Protein AF-A0A522SKH6-F1 (afdb_monomer_lite)

pLDDT: mean 81.14, std 11.57, range [47.91, 94.94]

Structure (mmCIF, N/CA/C/O backbone):
data_AF-A0A522SKH6-F1
#
_entry.id   AF-A0A522SKH6-F1
#
loop_
_atom_site.group_PDB
_atom_site.id
_atom_site.type_symbol
_atom_site.label_atom_id
_atom_site.label_alt_id
_atom_site.label_comp_id
_atom_site.label_asym_id
_atom_site.label_entity_id
_atom_site.label_seq_id
_atom_site.pdbx_PDB_ins_code
_atom_site.Cartn_x
_atom_site.Cartn_y
_atom_site.Cartn_z
_atom_site.occupancy
_atom_site.B_iso_or_equiv
_atom_site.auth_seq_id
_atom_site.auth_comp_id
_atom_site.auth_asym_id
_atom_site.auth_atom_id
_atom_site.pdbx_PDB_model_num
ATOM 1 N N . TYR A 1 1 ? 4.696 3.207 -16.192 1.00 81.56 1 TYR A N 1
ATOM 2 C CA . TYR A 1 1 ? 3.522 3.969 -16.670 1.00 81.56 1 TYR A CA 1
ATOM 3 C C . TYR A 1 1 ? 3.770 4.630 -18.027 1.00 81.56 1 TYR A C 1
ATOM 5 O O . TYR A 1 1 ? 3.273 4.109 -19.017 1.00 81.56 1 TYR A O 1
ATOM 13 N N . GLU A 1 2 ? 4.589 5.684 -18.129 1.00 83.12 2 GLU A N 1
ATOM 14 C CA . GLU A 1 2 ? 4.765 6.448 -19.387 1.00 83.12 2 GLU A CA 1
ATOM 15 C C . GLU A 1 2 ? 5.319 5.632 -20.565 1.00 83.12 2 GLU A C 1
ATOM 17 O O . GLU A 1 2 ? 4.875 5.806 -21.699 1.00 83.12 2 GLU A O 1
ATOM 22 N N . SER A 1 3 ? 6.239 4.697 -20.299 1.00 84.12 3 SER A N 1
ATOM 23 C CA . SER A 1 3 ? 6.796 3.788 -21.314 1.00 84.12 3 SER A CA 1
ATOM 24 C C . SER A 1 3 ? 5.744 2.902 -21.987 1.00 84.12 3 SER A C 1
ATOM 26 O O . SER A 1 3 ? 5.954 2.451 -23.107 1.00 84.12 3 SER A O 1
ATOM 28 N N . HIS A 1 4 ? 4.607 2.693 -21.322 1.00 81.00 4 HIS A N 1
ATOM 29 C CA . HIS A 1 4 ? 3.467 1.926 -21.820 1.00 81.00 4 HIS A CA 1
ATOM 30 C C . HIS A 1 4 ? 2.323 2.837 -22.298 1.00 81.00 4 HIS A C 1
ATOM 32 O O . HIS A 1 4 ? 1.199 2.385 -22.483 1.00 81.00 4 HIS A O 1
ATOM 38 N N . GLY A 1 5 ? 2.589 4.135 -22.486 1.00 81.94 5 GLY A N 1
ATOM 39 C CA . GLY A 1 5 ? 1.613 5.107 -22.981 1.00 81.94 5 GLY A CA 1
ATOM 40 C C . GLY A 1 5 ? 0.610 5.611 -21.939 1.00 81.94 5 GLY A C 1
ATOM 41 O O . GLY A 1 5 ? -0.249 6.423 -22.282 1.00 81.94 5 GLY A O 1
ATOM 42 N N . LEU A 1 6 ? 0.727 5.188 -20.676 1.00 84.00 6 LEU A N 1
ATOM 43 C CA . LEU A 1 6 ? -0.143 5.638 -19.591 1.00 84.00 6 LEU A CA 1
ATOM 44 C C . LEU A 1 6 ? 0.376 6.961 -19.013 1.00 84.00 6 LEU A C 1
ATOM 46 O O . LEU A 1 6 ? 1.516 7.031 -18.547 1.00 84.00 6 LEU A O 1
ATOM 50 N N . LYS A 1 7 ? -0.460 8.004 -19.045 1.00 84.31 7 LYS A N 1
ATOM 51 C CA . LYS A 1 7 ? -0.154 9.335 -18.502 1.00 84.31 7 LYS A CA 1
ATOM 52 C C . LYS A 1 7 ? -0.961 9.562 -17.221 1.00 84.31 7 LYS A C 1
ATOM 54 O O . LYS A 1 7 ? -2.157 9.830 -17.337 1.00 84.31 7 LYS A O 1
ATOM 59 N N . PRO A 1 8 ? -0.335 9.477 -16.034 1.00 81.44 8 PRO A N 1
ATOM 60 C CA . PRO A 1 8 ? -1.004 9.789 -14.776 1.00 81.44 8 PRO A CA 1
ATOM 61 C C . PRO A 1 8 ? -1.516 11.228 -14.785 1.00 81.44 8 PRO A C 1
ATOM 63 O O . PRO A 1 8 ? -0.890 12.117 -15.376 1.00 81.44 8 PRO A O 1
ATOM 66 N N . ARG A 1 9 ? -2.631 11.491 -14.103 1.00 80.88 9 ARG A N 1
ATOM 67 C CA . ARG A 1 9 ? -3.024 12.880 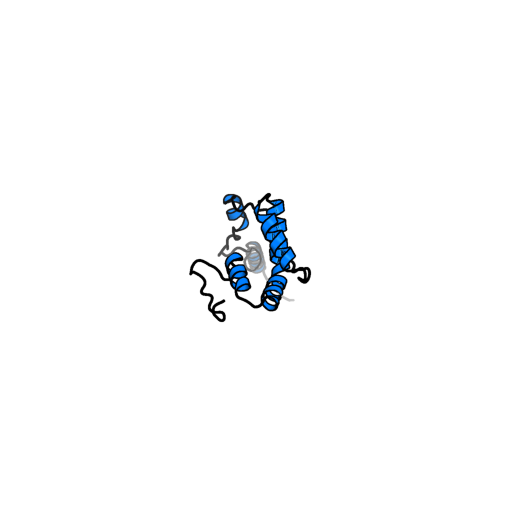-13.828 1.00 80.88 9 ARG A CA 1
ATOM 68 C C . ARG A 1 9 ? -2.069 13.482 -12.800 1.00 80.88 9 ARG A C 1
ATOM 70 O O . ARG A 1 9 ? -1.511 12.775 -11.973 1.00 80.88 9 ARG A O 1
ATOM 77 N N . SER A 1 10 ? -1.922 14.807 -12.790 1.00 70.81 10 SER A N 1
ATOM 78 C CA . SER A 1 10 ? -1.013 15.499 -11.857 1.00 70.81 10 SER A CA 1
ATOM 79 C C . SER A 1 10 ? -1.346 15.293 -10.371 1.00 70.81 10 SER A C 1
ATOM 81 O O . SER A 1 10 ? -0.536 15.633 -9.518 1.00 70.81 10 SER A O 1
ATOM 83 N N . SER A 1 11 ? -2.541 14.786 -10.057 1.00 78.75 11 SER A N 1
ATOM 84 C CA . SER A 1 11 ? -2.998 14.456 -8.703 1.00 78.75 11 SER A CA 1
ATOM 85 C C . SER A 1 11 ? -2.765 12.996 -8.305 1.00 78.75 11 SER A C 1
ATOM 87 O O . SER A 1 11 ? -3.057 12.633 -7.171 1.00 78.75 11 SER A O 1
ATOM 89 N N . GLU A 1 12 ? -2.325 12.144 -9.228 1.00 80.38 12 GLU A N 1
ATOM 90 C CA . GLU A 1 12 ? -2.136 10.716 -8.986 1.00 80.38 12 GLU A CA 1
ATOM 91 C C . GLU A 1 12 ? -0.653 10.451 -8.766 1.00 80.38 12 GLU A C 1
ATOM 93 O O . GLU A 1 12 ? 0.173 10.591 -9.669 1.00 80.38 12 GLU A O 1
ATOM 98 N N . LEU A 1 13 ? -0.317 10.101 -7.529 1.00 82.00 13 LEU A N 1
ATOM 99 C CA . LEU A 1 13 ? 1.033 9.709 -7.166 1.00 82.00 13 LEU A CA 1
ATOM 100 C C . LEU A 1 13 ? 1.356 8.316 -7.741 1.00 82.00 13 LEU A C 1
ATOM 102 O O . LEU A 1 13 ? 0.450 7.513 -7.982 1.00 82.00 13 LEU A O 1
ATOM 106 N N . PRO A 1 14 ? 2.641 8.005 -7.985 1.00 72.81 14 PRO A N 1
ATOM 107 C CA . PRO A 1 14 ? 3.049 6.733 -8.585 1.00 72.81 14 PRO A CA 1
ATOM 108 C C . PRO A 1 14 ? 2.724 5.493 -7.729 1.00 72.81 14 PRO A C 1
ATOM 110 O O . PRO A 1 14 ? 2.707 4.385 -8.267 1.00 72.81 14 PRO A O 1
ATOM 113 N N . ASP A 1 15 ? 2.455 5.676 -6.435 1.00 81.38 15 ASP A N 1
ATOM 114 C CA . ASP A 1 15 ? 2.032 4.668 -5.453 1.00 81.38 15 ASP A CA 1
ATOM 115 C C . ASP A 1 15 ? 0.500 4.555 -5.306 1.00 81.38 15 ASP A C 1
ATOM 117 O O . ASP A 1 15 ? -0.002 3.778 -4.492 1.00 81.38 15 ASP A O 1
ATOM 121 N N . PHE A 1 16 ? -0.273 5.294 -6.106 1.00 89.00 16 PHE A N 1
ATOM 122 C CA . PHE A 1 16 ? -1.728 5.228 -6.073 1.00 89.00 16 PHE A CA 1
ATOM 123 C C . PHE A 1 16 ? -2.226 3.883 -6.626 1.00 89.00 16 PHE A C 1
ATOM 125 O O . PHE A 1 16 ? -2.205 3.639 -7.833 1.00 89.00 16 PHE A O 1
ATOM 132 N N . LEU A 1 17 ? -2.712 3.005 -5.741 1.00 90.56 17 LEU A N 1
ATOM 133 C CA . LEU A 1 17 ? -3.118 1.638 -6.094 1.00 90.56 17 LEU A CA 1
ATOM 134 C C . LEU A 1 17 ? -4.096 1.553 -7.290 1.00 90.56 17 LEU A C 1
ATOM 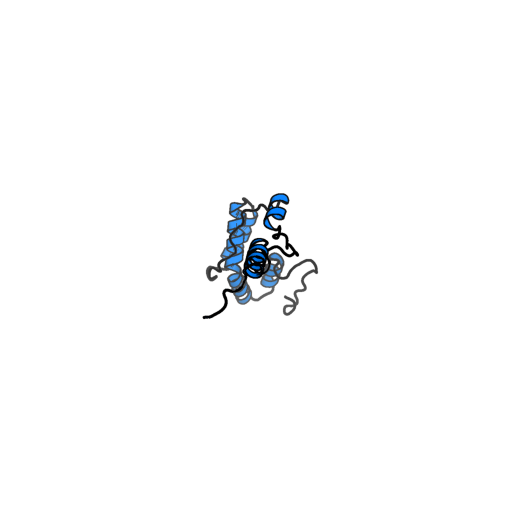136 O O . LEU A 1 17 ? -3.887 0.698 -8.147 1.00 90.56 17 LEU A O 1
ATOM 140 N N . PRO A 1 18 ? -5.120 2.418 -7.434 1.00 91.00 18 PRO A N 1
ATOM 141 C CA . PRO A 1 18 ? -5.979 2.399 -8.619 1.00 91.00 18 PRO A CA 1
ATOM 142 C C . PRO A 1 18 ? -5.234 2.671 -9.932 1.00 91.00 18 PRO A C 1
ATOM 144 O O . PRO A 1 18 ? -5.497 1.985 -10.915 1.00 91.00 18 PRO A O 1
ATOM 147 N N . LEU A 1 19 ? -4.274 3.605 -9.944 1.00 91.56 19 LEU A N 1
ATOM 148 C CA . LEU A 1 19 ? -3.427 3.875 -11.115 1.00 91.56 19 LEU A CA 1
ATOM 149 C C . LEU A 1 19 ? -2.556 2.658 -11.450 1.00 91.56 19 LEU A C 1
ATOM 151 O O . LEU A 1 19 ? -2.382 2.308 -12.617 1.00 91.56 19 LEU A O 1
ATOM 155 N N . PHE A 1 20 ? -2.035 1.986 -10.421 1.00 92.31 20 PHE A N 1
ATOM 156 C CA . PHE A 1 20 ? -1.295 0.742 -10.595 1.00 92.31 20 PHE A CA 1
ATOM 157 C C . PHE A 1 20 ? -2.169 -0.347 -11.232 1.00 92.31 20 PHE A C 1
ATOM 159 O O . PHE A 1 20 ? -1.762 -0.946 -12.223 1.00 92.31 20 PHE A O 1
ATOM 166 N N . LEU A 1 21 ? -3.393 -0.564 -10.741 1.00 92.81 21 LEU A N 1
ATOM 167 C CA . LEU A 1 21 ? -4.313 -1.554 -11.315 1.00 92.81 21 LEU A CA 1
ATOM 168 C C . LEU A 1 21 ? -4.755 -1.198 -12.745 1.00 92.81 21 LEU A C 1
ATOM 170 O O . LEU A 1 21 ? -4.887 -2.090 -13.582 1.00 92.81 21 LEU A O 1
ATOM 174 N N . GLU A 1 22 ? -4.937 0.088 -13.053 1.00 92.56 22 GLU A N 1
ATOM 175 C CA . GL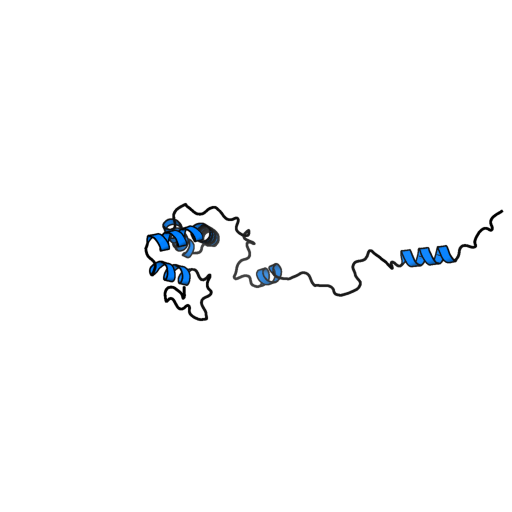U A 1 22 ? -5.196 0.557 -14.420 1.00 92.56 22 GLU A CA 1
ATOM 176 C C . GLU A 1 22 ? -4.026 0.218 -15.349 1.00 92.56 22 GLU A C 1
ATOM 178 O O . GLU A 1 22 ? -4.223 -0.322 -16.438 1.00 92.56 22 GLU A O 1
ATOM 183 N N . PHE A 1 23 ? -2.795 0.445 -14.895 1.00 92.44 23 PHE A N 1
ATOM 184 C CA . PHE A 1 23 ? -1.601 0.040 -15.625 1.00 92.44 23 PHE A CA 1
ATOM 185 C C . PHE A 1 23 ? -1.515 -1.475 -15.828 1.00 92.44 23 PHE A C 1
ATOM 187 O O . PHE A 1 23 ? -1.218 -1.916 -16.934 1.00 92.44 23 PHE A O 1
ATOM 194 N N . LEU A 1 24 ? -1.827 -2.285 -14.814 1.00 93.44 24 LEU A N 1
ATOM 195 C CA . LEU A 1 24 ? -1.849 -3.740 -14.979 1.00 93.44 24 LEU A CA 1
ATOM 196 C C . LEU A 1 24 ? -2.882 -4.194 -16.019 1.00 93.44 24 LEU A C 1
ATOM 198 O O . LEU A 1 24 ? -2.662 -5.191 -16.701 1.00 93.44 24 LEU A O 1
ATOM 202 N N . SER A 1 25 ? -3.985 -3.456 -16.182 1.00 92.94 25 SER A N 1
ATOM 203 C CA . SER A 1 25 ? -5.048 -3.802 -17.135 1.00 92.94 25 SER A CA 1
ATOM 204 C C . SER A 1 25 ? -4.640 -3.682 -18.611 1.00 92.94 25 SER A C 1
ATOM 206 O O . SER A 1 25 ? -5.28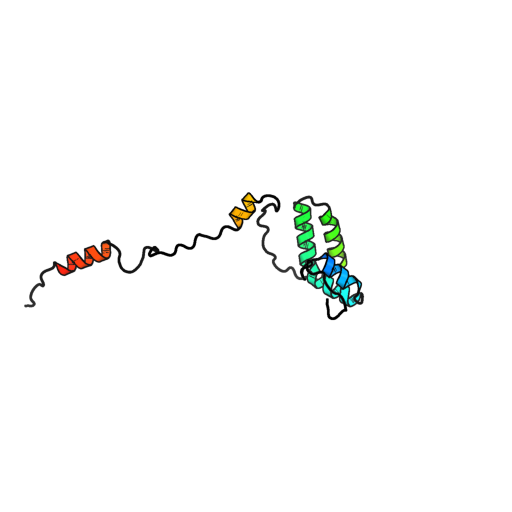2 -4.291 -19.466 1.00 92.94 25 SER A O 1
ATOM 208 N N . ILE A 1 26 ? -3.577 -2.925 -18.915 1.00 94.19 26 ILE A N 1
ATOM 209 C CA . ILE A 1 26 ? -3.070 -2.730 -20.284 1.00 94.19 26 ILE A CA 1
ATOM 210 C C . ILE A 1 26 ? -1.867 -3.625 -20.620 1.00 94.19 26 ILE A C 1
ATOM 212 O O . ILE A 1 26 ? -1.403 -3.617 -21.762 1.00 94.19 26 ILE A O 1
ATOM 216 N N . LEU A 1 27 ? -1.357 -4.385 -19.648 1.00 93.81 27 LEU A N 1
ATOM 217 C CA . LEU A 1 27 ? -0.237 -5.305 -19.834 1.00 93.81 27 LEU A CA 1
ATOM 218 C C . LEU A 1 27 ? -0.705 -6.701 -20.277 1.00 93.81 27 LEU A C 1
ATOM 220 O O . LEU A 1 27 ? -1.846 -7.097 -20.016 1.00 93.81 27 LEU A O 1
ATOM 224 N N . PRO A 1 28 ? 0.175 -7.501 -20.906 1.00 94.94 28 PRO A N 1
ATOM 225 C CA . PRO A 1 28 ? -0.042 -8.935 -21.048 1.00 94.94 28 PRO A CA 1
ATOM 226 C C . PRO A 1 28 ? -0.302 -9.591 -19.685 1.00 94.94 28 PRO A C 1
ATOM 228 O O . PRO A 1 28 ? 0.329 -9.245 -18.687 1.00 94.94 28 PRO A O 1
ATOM 231 N N . LEU A 1 29 ? -1.201 -10.578 -19.649 1.00 92.38 29 LEU A N 1
ATOM 232 C CA . LEU A 1 29 ? -1.680 -11.185 -18.400 1.00 92.38 29 LEU A CA 1
ATOM 233 C C . LEU A 1 29 ? -0.553 -11.717 -17.498 1.00 92.38 29 LEU A C 1
ATOM 235 O O . LEU A 1 29 ? -0.628 -11.572 -16.280 1.00 92.38 29 LEU A O 1
ATOM 239 N N . ASP A 1 30 ? 0.475 -12.330 -18.083 1.00 92.06 30 ASP A N 1
ATOM 240 C CA . ASP A 1 30 ? 1.585 -12.910 -17.321 1.00 92.06 30 ASP A CA 1
ATOM 241 C C . ASP A 1 30 ? 2.451 -11.828 -16.659 1.00 92.06 30 ASP A C 1
ATOM 243 O O . ASP A 1 30 ? 2.839 -11.963 -15.500 1.00 92.06 30 ASP A O 1
ATOM 247 N N . GLU A 1 31 ? 2.688 -10.718 -17.361 1.00 93.19 31 GLU A N 1
ATOM 248 C CA . GLU A 1 31 ? 3.421 -9.563 -16.835 1.00 93.19 31 GLU A CA 1
ATOM 249 C C . GLU A 1 31 ? 2.603 -8.846 -15.753 1.00 93.19 31 GLU A C 1
ATOM 251 O O . GLU A 1 31 ? 3.112 -8.561 -14.669 1.00 93.19 31 GLU A O 1
ATOM 256 N N . ALA A 1 32 ? 1.303 -8.650 -15.998 1.00 93.31 32 ALA A N 1
ATOM 257 C CA . ALA A 1 32 ? 0.380 -8.074 -15.026 1.00 93.31 32 ALA A CA 1
ATOM 258 C C . ALA A 1 32 ? 0.349 -8.879 -13.716 1.00 93.31 32 ALA A C 1
ATOM 260 O O . ALA A 1 32 ? 0.406 -8.304 -12.629 1.00 93.31 32 ALA A O 1
ATOM 261 N N . ARG A 1 33 ? 0.303 -10.215 -13.812 1.00 91.38 33 ARG A N 1
ATOM 262 C CA . ARG A 1 33 ? 0.350 -11.117 -12.651 1.00 91.38 33 ARG A CA 1
ATOM 263 C C . ARG A 1 33 ? 1.681 -11.052 -11.918 1.00 91.38 33 ARG A C 1
ATOM 265 O O . ARG A 1 33 ? 1.672 -11.035 -10.693 1.00 91.38 33 ARG A O 1
ATOM 272 N N . SER A 1 34 ? 2.800 -10.988 -12.640 1.00 91.44 34 SER A N 1
ATOM 273 C CA . SER A 1 34 ? 4.123 -10.841 -12.025 1.00 91.44 34 SER A CA 1
ATOM 274 C C . SER A 1 34 ? 4.205 -9.557 -11.200 1.00 91.44 34 SER A C 1
ATOM 276 O O . SER A 1 34 ? 4.559 -9.605 -10.027 1.00 91.44 34 SER A O 1
ATOM 278 N N . HIS A 1 35 ? 3.798 -8.423 -11.773 1.00 91.94 35 HIS A N 1
ATOM 279 C CA . HIS A 1 35 ? 3.789 -7.150 -11.054 1.00 91.94 35 HIS A CA 1
ATOM 280 C C . HIS A 1 35 ? 2.820 -7.143 -9.869 1.00 91.94 35 HIS A C 1
ATOM 282 O O . HIS A 1 35 ? 3.141 -6.602 -8.812 1.00 91.94 35 HIS A O 1
ATOM 288 N N . LEU A 1 36 ? 1.632 -7.735 -10.025 1.00 92.31 36 LEU A N 1
ATOM 289 C CA . LEU A 1 36 ? 0.669 -7.828 -8.931 1.00 92.31 36 LEU A CA 1
ATOM 290 C C . LEU A 1 36 ? 1.204 -8.698 -7.786 1.00 92.31 36 LEU A C 1
ATOM 292 O O . LEU A 1 36 ? 1.029 -8.342 -6.623 1.00 92.31 36 LEU A O 1
ATOM 296 N N . SER A 1 37 ? 1.892 -9.795 -8.111 1.00 91.56 37 SER A N 1
ATOM 297 C CA . SER A 1 37 ? 2.550 -10.673 -7.142 1.00 91.56 37 SER A CA 1
ATOM 298 C C . SER A 1 37 ? 3.601 -9.927 -6.316 1.00 91.56 37 SER A C 1
ATOM 300 O O . SER A 1 37 ? 3.658 -10.111 -5.102 1.00 91.56 37 SER A O 1
ATOM 302 N N . ASP A 1 38 ? 4.392 -9.042 -6.930 1.00 90.00 38 ASP A N 1
ATOM 303 C CA . ASP A 1 38 ? 5.381 -8.231 -6.205 1.00 90.00 38 ASP A CA 1
ATOM 304 C C . ASP A 1 38 ? 4.716 -7.331 -5.145 1.00 90.00 38 ASP A C 1
ATOM 306 O O . ASP A 1 38 ? 5.236 -7.156 -4.040 1.00 90.00 38 ASP A O 1
ATOM 310 N N . ALA A 1 39 ? 3.523 -6.808 -5.446 1.00 89.38 39 ALA A N 1
ATOM 311 C CA . ALA A 1 39 ? 2.745 -5.951 -4.551 1.00 89.38 39 ALA A CA 1
ATOM 312 C C . ALA A 1 39 ? 1.820 -6.718 -3.579 1.00 89.38 39 ALA A C 1
ATOM 314 O O . ALA A 1 39 ? 1.208 -6.096 -2.705 1.00 89.38 39 ALA A O 1
ATOM 315 N N . ALA A 1 40 ? 1.704 -8.047 -3.692 1.00 90.19 40 ALA A N 1
ATOM 316 C CA . ALA A 1 40 ? 0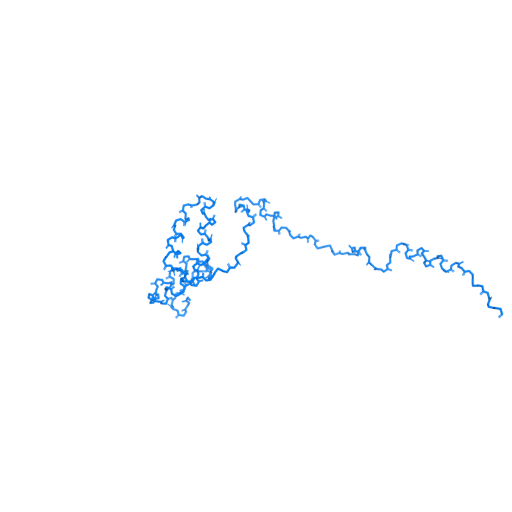.672 -8.830 -3.003 1.00 90.19 40 ALA A CA 1
ATOM 317 C C . ALA A 1 40 ? 0.717 -8.691 -1.475 1.00 90.19 40 ALA A C 1
ATOM 319 O O . ALA A 1 40 ? -0.323 -8.548 -0.834 1.00 90.19 40 ALA A O 1
ATOM 320 N N . HIS A 1 41 ? 1.919 -8.685 -0.890 1.00 88.62 41 HIS A N 1
ATOM 321 C CA . HIS A 1 41 ? 2.108 -8.538 0.555 1.00 88.62 41 HIS A CA 1
ATOM 322 C C . HIS A 1 41 ? 1.567 -7.200 1.086 1.00 88.62 41 HIS A C 1
ATOM 324 O O . HIS A 1 41 ? 0.914 -7.176 2.126 1.00 88.62 41 HIS A O 1
ATOM 330 N N . ILE A 1 42 ? 1.772 -6.100 0.349 1.00 89.31 42 ILE A N 1
ATOM 331 C CA . ILE A 1 42 ? 1.267 -4.767 0.713 1.00 89.31 42 ILE A CA 1
ATOM 332 C C . ILE A 1 42 ? -0.261 -4.759 0.645 1.00 89.31 42 ILE A C 1
ATOM 334 O O . ILE A 1 42 ? -0.925 -4.292 1.567 1.00 89.31 42 ILE A O 1
ATOM 338 N N . VAL A 1 43 ? -0.832 -5.301 -0.434 1.00 91.81 43 VAL A N 1
ATOM 339 C CA . VAL A 1 43 ? -2.290 -5.359 -0.626 1.00 91.81 43 VAL A CA 1
ATOM 340 C C . VAL A 1 43 ? -2.961 -6.216 0.455 1.00 91.81 43 VAL A C 1
ATOM 342 O O . VAL A 1 43 ? -4.013 -5.833 0.969 1.00 91.81 43 VAL A O 1
ATOM 345 N N . ARG A 1 44 ? -2.340 -7.337 0.842 1.00 91.19 44 ARG A N 1
ATOM 346 C CA . ARG A 1 44 ? -2.824 -8.216 1.915 1.00 91.19 44 ARG A CA 1
ATOM 347 C C . ARG A 1 44 ? -2.811 -7.511 3.273 1.00 91.19 44 ARG A C 1
ATOM 349 O O . ARG A 1 44 ? -3.841 -7.481 3.937 1.00 91.19 44 ARG A O 1
ATOM 356 N N . GLU A 1 45 ? -1.715 -6.848 3.636 1.00 89.69 45 GLU A N 1
ATOM 357 C CA . GLU A 1 45 ? -1.644 -6.063 4.877 1.00 89.69 45 GLU A CA 1
ATOM 358 C C . GLU A 1 45 ? -2.688 -4.934 4.900 1.00 89.69 45 GLU A C 1
ATOM 360 O O . GLU A 1 45 ? -3.366 -4.718 5.906 1.00 89.69 45 GLU A O 1
ATOM 365 N N . LEU A 1 46 ? -2.857 -4.212 3.785 1.00 90.50 46 LEU A N 1
ATOM 366 C CA . LEU A 1 46 ? -3.878 -3.167 3.678 1.00 90.50 46 LEU A CA 1
ATOM 367 C C . LEU A 1 46 ? -5.281 -3.739 3.899 1.00 90.50 46 LEU A C 1
ATOM 369 O O . LEU A 1 46 ? -6.081 -3.127 4.607 1.00 90.50 46 LEU A O 1
ATOM 373 N N . SER A 1 47 ? -5.571 -4.916 3.338 1.00 92.81 47 SER A N 1
ATOM 374 C CA . SER A 1 47 ? -6.821 -5.632 3.589 1.00 92.81 47 SER A CA 1
ATOM 375 C C . SER A 1 47 ? -7.012 -5.929 5.078 1.00 92.81 47 SER A C 1
ATOM 377 O O . SER A 1 47 ? -8.050 -5.580 5.636 1.00 92.81 47 SER A O 1
ATOM 379 N N . GLU A 1 48 ? -6.006 -6.502 5.743 1.00 91.19 48 GLU A N 1
ATOM 380 C CA . GLU A 1 48 ? -6.065 -6.850 7.170 1.00 91.19 48 GLU A CA 1
ATOM 381 C C . GLU A 1 48 ? -6.250 -5.616 8.069 1.00 91.19 48 GLU A C 1
ATOM 383 O O . GLU A 1 48 ? -7.038 -5.629 9.019 1.00 91.19 48 GLU A O 1
ATOM 388 N N . ARG A 1 49 ? -5.563 -4.507 7.768 1.00 90.25 49 ARG A N 1
ATOM 389 C CA . ARG A 1 49 ? -5.729 -3.241 8.504 1.00 90.25 49 ARG A CA 1
ATOM 390 C C . ARG A 1 49 ? -7.112 -2.641 8.301 1.00 90.25 49 ARG A C 1
ATOM 392 O O . ARG A 1 49 ? -7.712 -2.148 9.256 1.00 90.25 49 ARG A O 1
ATOM 399 N N . LEU A 1 50 ? -7.632 -2.677 7.076 1.00 91.69 50 LEU A N 1
ATOM 400 C CA . LEU A 1 50 ? -8.985 -2.210 6.782 1.00 91.69 50 LEU A CA 1
ATOM 401 C C . LEU A 1 50 ? -10.045 -3.083 7.457 1.00 91.69 50 LEU A C 1
ATOM 403 O O . LEU A 1 50 ? -11.045 -2.543 7.930 1.00 91.69 50 LEU A O 1
ATOM 407 N N . GLU A 1 51 ? -9.812 -4.391 7.560 1.00 92.75 51 GLU A N 1
ATOM 408 C CA . GLU A 1 51 ? -10.685 -5.320 8.278 1.00 92.75 51 GLU A CA 1
ATOM 409 C C . GLU A 1 51 ? -10.725 -4.998 9.777 1.00 92.75 51 GLU A C 1
ATOM 411 O O . GLU A 1 51 ? -11.810 -4.811 10.331 1.00 92.75 51 GLU A O 1
ATOM 416 N N . LYS A 1 52 ? -9.562 -4.797 10.417 1.00 89.62 52 LYS A N 1
ATOM 417 C CA . LYS A 1 52 ? -9.465 -4.345 11.823 1.00 89.62 52 LYS A CA 1
ATOM 418 C C . LYS A 1 52 ? -10.204 -3.024 12.069 1.00 89.62 52 LYS A C 1
ATOM 420 O O . LYS A 1 52 ? -10.720 -2.795 13.161 1.00 89.62 52 LYS A O 1
ATOM 425 N N . ARG A 1 53 ? -10.270 -2.159 11.053 1.00 89.19 53 ARG A N 1
ATOM 426 C CA . ARG A 1 53 ? -10.964 -0.860 11.089 1.00 89.19 53 ARG A CA 1
ATOM 427 C C . ARG A 1 53 ? -12.436 -0.940 10.653 1.00 89.19 53 ARG A C 1
ATOM 429 O O . ARG A 1 53 ? -13.110 0.086 10.649 1.00 89.19 53 ARG A O 1
ATOM 436 N N . GLY A 1 54 ? -12.952 -2.123 10.303 1.00 90.56 54 GLY A N 1
ATOM 437 C CA . GLY A 1 54 ? -14.347 -2.330 9.896 1.00 90.56 54 GLY A CA 1
ATOM 438 C C . GLY A 1 54 ? -14.713 -1.708 8.544 1.00 90.56 54 GLY A C 1
ATOM 439 O O . GLY A 1 54 ? -15.880 -1.401 8.299 1.00 90.56 54 GLY A O 1
ATOM 440 N N . SER A 1 55 ? -13.731 -1.479 7.670 1.00 93.25 55 SER A N 1
ATOM 441 C CA . SER A 1 55 ? -13.957 -0.867 6.361 1.00 93.25 55 SER A CA 1
ATOM 442 C C . SER A 1 55 ? -14.502 -1.888 5.353 1.00 93.25 55 SER A C 1
ATOM 444 O O . SER A 1 55 ? -13.923 -2.966 5.202 1.00 93.25 55 SER A O 1
ATOM 446 N N . PRO A 1 56 ? -15.549 -1.553 4.574 1.00 93.12 56 PRO A N 1
ATOM 447 C CA . PRO A 1 56 ? -16.083 -2.449 3.545 1.00 93.12 56 PRO A CA 1
ATOM 448 C C . PRO A 1 56 ? -15.088 -2.703 2.402 1.00 93.12 56 PRO A C 1
ATOM 450 O O . PRO A 1 56 ? -15.227 -3.678 1.666 1.00 93.12 56 PRO A O 1
ATOM 453 N N . TYR A 1 57 ? -14.070 -1.849 2.255 1.00 93.88 57 TYR A N 1
ATOM 454 C CA . TYR A 1 57 ? -13.036 -1.995 1.232 1.00 93.88 57 TYR A CA 1
ATOM 455 C C . TYR A 1 57 ? -12.030 -3.114 1.534 1.00 93.88 57 TYR A C 1
ATOM 457 O O . TYR A 1 57 ? -11.287 -3.498 0.632 1.00 93.88 57 TYR A O 1
ATOM 465 N N . ALA A 1 58 ? -12.035 -3.676 2.749 1.00 94.88 58 ALA A N 1
ATOM 466 C CA . ALA A 1 58 ? -11.201 -4.825 3.095 1.00 94.88 58 ALA A CA 1
ATOM 467 C C . ALA A 1 58 ? -11.440 -6.001 2.133 1.00 94.88 58 ALA A C 1
ATOM 469 O O . ALA A 1 58 ? -10.503 -6.507 1.528 1.00 94.88 58 ALA A O 1
ATOM 470 N N . ALA A 1 59 ? -12.704 -6.355 1.877 1.00 94.81 59 ALA A N 1
ATOM 471 C CA . ALA A 1 59 ? -13.050 -7.462 0.982 1.00 94.81 59 ALA A CA 1
ATOM 472 C C . ALA A 1 59 ? -12.561 -7.249 -0.464 1.00 94.81 59 ALA A C 1
ATOM 474 O O . ALA A 1 59 ? -12.199 -8.206 -1.148 1.00 94.81 59 ALA A O 1
ATOM 475 N N . LEU A 1 60 ? -12.530 -5.995 -0.930 1.00 94.94 60 LEU A N 1
ATOM 476 C CA . LEU A 1 60 ? -12.021 -5.656 -2.257 1.00 94.94 60 LEU A CA 1
ATOM 477 C C . LEU A 1 60 ? -10.504 -5.862 -2.335 1.00 94.94 60 LEU A C 1
ATOM 479 O O . LEU A 1 60 ? -10.028 -6.474 -3.288 1.00 94.94 60 LEU A O 1
ATOM 483 N N . LEU A 1 61 ? -9.749 -5.402 -1.333 1.00 94.50 61 LEU A N 1
ATOM 484 C CA . LEU A 1 61 ? -8.300 -5.614 -1.303 1.00 94.50 61 LEU A CA 1
ATOM 485 C C . LEU A 1 61 ? -7.935 -7.083 -1.083 1.00 94.50 61 LEU A C 1
ATOM 487 O O . LEU A 1 61 ? -7.008 -7.561 -1.730 1.00 94.50 61 LEU A O 1
ATOM 491 N N . ALA A 1 62 ? -8.701 -7.821 -0.276 1.00 92.94 62 ALA A N 1
ATOM 492 C CA . ALA A 1 62 ? -8.548 -9.267 -0.145 1.00 92.94 62 ALA A CA 1
ATOM 493 C C . ALA A 1 62 ? -8.658 -9.962 -1.510 1.00 92.94 62 ALA A C 1
ATOM 495 O O . ALA A 1 62 ? -7.783 -10.736 -1.884 1.00 92.94 62 ALA A O 1
ATOM 496 N N . ALA A 1 63 ? -9.681 -9.627 -2.304 1.00 93.81 63 ALA A N 1
ATOM 497 C CA . ALA A 1 63 ? -9.856 -10.201 -3.637 1.00 93.81 63 ALA A CA 1
ATOM 498 C C . ALA A 1 63 ? -8.693 -9.864 -4.588 1.00 93.81 63 ALA A C 1
ATOM 500 O O . ALA A 1 63 ? -8.271 -10.712 -5.372 1.00 93.81 63 ALA A O 1
ATOM 501 N N . VAL A 1 64 ? -8.149 -8.645 -4.517 1.00 92.69 64 VAL A N 1
ATOM 502 C CA . VAL A 1 64 ? -6.966 -8.259 -5.305 1.00 92.69 64 VAL A CA 1
ATOM 503 C C . VAL A 1 64 ? -5.724 -9.037 -4.856 1.00 92.69 64 VAL A C 1
ATOM 505 O O . VAL A 1 64 ? -4.950 -9.471 -5.707 1.00 92.69 64 VAL A O 1
ATOM 508 N N . ALA A 1 65 ? -5.547 -9.265 -3.552 1.00 90.50 65 ALA A N 1
ATOM 509 C CA . ALA A 1 65 ? -4.444 -10.068 -3.027 1.00 90.50 65 ALA A CA 1
ATOM 510 C C . ALA A 1 65 ? -4.540 -11.536 -3.479 1.00 90.50 65 ALA A C 1
ATOM 512 O O . ALA A 1 65 ? -3.537 -12.126 -3.865 1.00 90.50 65 ALA A O 1
ATOM 513 N N . GLU A 1 66 ? -5.746 -12.110 -3.508 1.00 90.69 66 GLU A N 1
ATOM 514 C CA . GLU A 1 66 ? -5.987 -13.465 -4.030 1.00 90.69 66 GLU A CA 1
ATOM 515 C C . GLU A 1 66 ? -5.636 -13.583 -5.522 1.00 90.69 66 GLU A C 1
ATOM 517 O O . GLU A 1 66 ? -5.041 -14.570 -5.953 1.00 90.69 66 GLU A O 1
ATOM 522 N N . LEU A 1 67 ? -5.942 -12.554 -6.324 1.00 90.06 67 LEU A N 1
ATOM 523 C CA . LEU A 1 67 ? -5.563 -12.510 -7.743 1.00 90.06 67 LEU A CA 1
ATOM 524 C C . LEU A 1 67 ? -4.043 -12.467 -7.958 1.00 90.06 67 LEU A C 1
ATOM 526 O O . LEU A 1 67 ? -3.568 -12.896 -9.012 1.00 90.06 67 LEU A O 1
ATOM 530 N N . ALA A 1 68 ? -3.296 -11.954 -6.981 1.00 86.31 68 ALA A N 1
ATOM 531 C CA . ALA A 1 68 ? -1.840 -11.886 -7.003 1.00 86.31 68 ALA A CA 1
ATOM 532 C C . ALA A 1 68 ? -1.171 -13.252 -6.763 1.00 86.31 68 ALA A C 1
ATOM 534 O O . ALA A 1 68 ? -0.036 -13.468 -7.188 1.00 86.31 68 ALA A O 1
ATOM 535 N N . GLY A 1 69 ? -1.877 -14.181 -6.110 1.00 82.50 69 GLY A N 1
ATOM 536 C CA . GLY A 1 69 ? -1.338 -15.469 -5.685 1.00 82.50 69 GLY A CA 1
ATOM 537 C C . GLY A 1 69 ? -0.430 -15.377 -4.451 1.00 82.50 69 GLY A C 1
ATOM 538 O O . GLY A 1 69 ? -0.313 -14.344 -3.798 1.00 82.50 69 GLY A O 1
ATOM 539 N N . ASP A 1 70 ? 0.218 -16.494 -4.118 1.00 69.19 70 ASP A N 1
ATOM 540 C CA . ASP A 1 70 ? 0.889 -16.698 -2.821 1.00 69.19 70 ASP A CA 1
ATOM 541 C C . ASP A 1 70 ? 2.399 -16.395 -2.810 1.00 69.19 70 ASP A C 1
ATOM 543 O O . ASP A 1 70 ? 3.113 -16.759 -1.877 1.00 69.19 70 ASP A O 1
ATOM 547 N N . ALA A 1 71 ? 2.924 -15.746 -3.851 1.00 59.19 71 ALA A N 1
ATOM 548 C CA . ALA A 1 71 ? 4.368 -15.677 -4.080 1.00 59.19 71 ALA A CA 1
ATOM 549 C C . ALA A 1 71 ? 5.099 -14.503 -3.393 1.00 59.19 71 ALA A C 1
ATOM 551 O O . ALA A 1 71 ? 6.315 -14.381 -3.547 1.00 59.19 71 ALA A O 1
ATOM 552 N N . ALA A 1 72 ? 4.427 -13.659 -2.607 1.00 57.22 72 ALA A N 1
ATOM 553 C CA . ALA A 1 72 ? 5.116 -12.553 -1.947 1.00 57.22 72 ALA A CA 1
ATOM 554 C C . ALA A 1 72 ? 5.800 -12.995 -0.647 1.00 57.22 72 ALA A C 1
ATOM 556 O O . ALA A 1 72 ? 5.154 -13.394 0.323 1.00 57.22 72 ALA A O 1
ATOM 557 N N . ALA A 1 73 ? 7.127 -12.861 -0.609 1.00 59.44 73 ALA A N 1
ATOM 558 C CA . ALA A 1 73 ? 7.872 -12.889 0.640 1.00 59.44 73 ALA A CA 1
ATOM 559 C C . ALA A 1 73 ? 7.327 -11.793 1.569 1.00 59.44 73 ALA A C 1
ATOM 561 O O . ALA A 1 73 ? 7.183 -10.642 1.155 1.00 59.44 73 ALA A O 1
ATOM 562 N N . ALA A 1 74 ? 7.021 -12.150 2.817 1.00 60.22 74 ALA A N 1
ATOM 563 C CA . ALA A 1 74 ? 6.588 -11.186 3.817 1.00 60.22 74 ALA A CA 1
ATOM 564 C C . ALA A 1 74 ? 7.719 -10.176 4.061 1.00 60.22 74 ALA A C 1
ATOM 566 O O . ALA A 1 74 ? 8.726 -10.491 4.697 1.00 60.22 74 ALA A O 1
ATOM 567 N N . VAL A 1 75 ? 7.569 -8.968 3.523 1.00 65.00 75 VAL A N 1
ATOM 568 C CA . VAL A 1 75 ? 8.415 -7.837 3.894 1.00 65.00 75 VAL A CA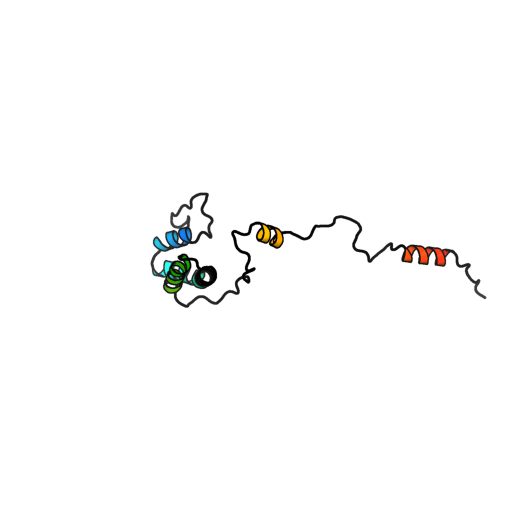 1
ATOM 569 C C . VAL A 1 75 ? 7.902 -7.338 5.244 1.00 65.00 75 VAL A C 1
ATOM 571 O O . VAL A 1 75 ? 6.697 -7.120 5.370 1.00 65.00 75 VAL A O 1
ATOM 574 N N . PRO A 1 76 ? 8.761 -7.178 6.265 1.00 61.91 76 PRO A N 1
ATOM 575 C CA . PRO A 1 76 ? 8.338 -6.594 7.528 1.00 61.91 76 PRO A CA 1
ATOM 576 C C . PRO A 1 76 ? 7.886 -5.154 7.276 1.00 61.91 76 PRO A C 1
ATOM 578 O O . PRO A 1 76 ? 8.689 -4.278 6.952 1.00 61.91 76 PRO A O 1
ATOM 581 N N . LEU A 1 77 ? 6.578 -4.939 7.369 1.00 66.00 77 LEU A N 1
ATOM 582 C CA . LEU A 1 77 ? 5.959 -3.627 7.261 1.00 66.00 77 LEU A CA 1
ATOM 583 C C . LEU A 1 77 ? 6.016 -2.922 8.619 1.00 66.00 77 LEU A C 1
ATOM 585 O O . LEU A 1 77 ? 6.118 -3.562 9.666 1.00 66.00 77 LEU A O 1
ATOM 589 N N . VAL A 1 78 ? 5.971 -1.590 8.588 1.00 73.00 78 VAL A N 1
ATOM 590 C CA . VAL A 1 78 ? 5.963 -0.752 9.795 1.00 73.00 78 VAL A CA 1
ATOM 591 C C . VAL A 1 78 ? 4.766 -1.138 10.663 1.00 73.00 78 VAL A C 1
ATOM 593 O O . VAL A 1 78 ? 3.655 -1.274 10.140 1.00 73.00 78 VAL A O 1
ATOM 596 N N . GLU A 1 79 ? 4.987 -1.325 11.965 1.00 74.69 79 GLU A N 1
ATOM 597 C CA . GLU A 1 79 ? 3.919 -1.620 12.925 1.00 74.69 79 GLU A CA 1
ATOM 598 C C . GLU A 1 79 ? 2.816 -0.550 12.862 1.00 74.69 79 GLU A C 1
ATOM 600 O O . GLU A 1 79 ? 3.090 0.630 12.643 1.00 74.69 79 GLU A O 1
ATOM 605 N N . ASP A 1 80 ? 1.556 -0.969 13.010 1.00 71.69 80 ASP A N 1
ATOM 606 C CA . ASP A 1 80 ? 0.428 -0.037 13.084 1.00 71.69 80 ASP A CA 1
ATOM 607 C C . ASP A 1 80 ? 0.528 0.748 14.403 1.00 71.69 80 ASP A C 1
ATOM 609 O O . ASP A 1 80 ? 0.457 0.165 15.489 1.00 71.69 80 ASP A O 1
ATOM 613 N N . ASP A 1 81 ? 0.677 2.070 14.306 1.00 73.38 81 ASP A N 1
ATOM 614 C CA . ASP A 1 81 ? 0.683 2.991 15.447 1.00 73.38 81 ASP A CA 1
ATOM 615 C C . ASP A 1 81 ? -0.689 3.072 16.147 1.00 73.38 81 ASP A C 1
ATOM 617 O O . ASP A 1 81 ? -0.816 3.669 17.217 1.00 73.38 81 ASP A O 1
ATOM 621 N N . ASN A 1 82 ? -1.711 2.420 15.577 1.00 72.88 82 ASN A N 1
ATOM 622 C CA . ASN A 1 82 ? -3.105 2.414 16.008 1.00 72.88 82 ASN A CA 1
ATOM 623 C C . ASN A 1 82 ? -3.722 3.815 16.098 1.00 72.88 82 ASN A C 1
ATOM 625 O O . ASN A 1 82 ? -4.789 3.983 16.699 1.00 72.88 82 ASN A O 1
ATOM 629 N N . VAL A 1 83 ? -3.108 4.815 15.463 1.00 75.69 83 VAL A N 1
ATOM 630 C CA . VAL A 1 83 ? -3.690 6.147 15.371 1.00 75.69 83 VAL A CA 1
ATOM 631 C C . VAL A 1 83 ? -4.817 6.092 14.342 1.00 75.69 83 VAL A C 1
ATOM 633 O O . VAL A 1 83 ? -4.729 5.474 13.269 1.00 75.69 83 VAL A O 1
ATOM 636 N N . LYS A 1 84 ? -5.962 6.678 14.694 1.00 76.62 84 LYS A N 1
ATOM 637 C CA . LYS A 1 84 ? -7.074 6.771 13.754 1.00 76.62 84 LYS A CA 1
ATOM 638 C C . LYS A 1 84 ? -6.825 7.947 12.800 1.00 76.62 84 LYS A C 1
ATOM 640 O O . LYS A 1 84 ? -6.518 9.032 13.280 1.00 76.62 84 LYS A O 1
ATOM 645 N N . PRO A 1 85 ? -6.995 7.777 11.475 1.00 74.00 85 PRO A N 1
ATOM 646 C CA . PRO A 1 85 ? -6.737 8.843 10.505 1.00 74.00 85 PRO A CA 1
ATOM 647 C C . PRO A 1 85 ? -7.605 10.096 10.684 1.00 74.00 85 PRO A C 1
ATOM 649 O O . PRO A 1 85 ? -7.252 11.161 10.191 1.00 74.00 85 PRO A O 1
ATOM 652 N N . ASP A 1 86 ? -8.762 9.965 11.334 1.00 81.38 86 ASP A N 1
ATOM 653 C CA . ASP A 1 86 ? -9.702 11.050 11.618 1.00 81.38 86 ASP A CA 1
ATOM 654 C C . ASP A 1 86 ? -9.440 11.749 12.965 1.00 81.38 86 ASP A C 1
ATOM 656 O O . ASP A 1 86 ? -10.023 12.801 13.232 1.00 81.38 86 ASP A O 1
ATOM 660 N N . ASP A 1 87 ? -8.538 11.217 13.794 1.00 86.62 87 ASP A N 1
ATOM 661 C CA . ASP A 1 87 ? -8.109 11.839 15.045 1.00 86.62 87 ASP A CA 1
ATOM 662 C C . ASP A 1 87 ? -6.902 12.752 14.800 1.00 86.62 87 ASP A C 1
ATOM 664 O O . ASP A 1 87 ? -5.746 12.390 15.027 1.00 86.62 87 ASP A O 1
ATOM 668 N N . LEU A 1 88 ? -7.188 13.964 14.317 1.00 85.88 88 LEU A N 1
ATOM 669 C CA . LEU A 1 88 ? -6.159 14.962 14.009 1.00 85.88 88 LEU A CA 1
ATOM 670 C C . LEU A 1 88 ? -5.295 15.308 15.230 1.00 85.88 88 LEU A C 1
ATOM 672 O O . LEU A 1 88 ? -4.102 15.540 15.088 1.00 85.88 88 LEU A O 1
ATOM 676 N N . THR A 1 89 ? -5.871 15.287 16.436 1.00 87.69 89 THR A N 1
ATOM 677 C CA . THR A 1 89 ? -5.127 15.581 17.667 1.00 87.69 89 THR A CA 1
ATOM 678 C C . THR A 1 89 ? -4.119 14.496 18.023 1.00 87.69 89 THR A C 1
ATOM 680 O O . THR A 1 89 ? -3.011 14.807 18.457 1.00 87.69 89 THR A O 1
ATOM 683 N N . ALA A 1 90 ? -4.480 13.226 17.834 1.00 85.38 90 ALA A N 1
ATOM 684 C CA . ALA A 1 90 ? -3.549 12.121 18.020 1.00 85.38 90 ALA A CA 1
ATOM 685 C C . ALA A 1 90 ? -2.460 12.112 16.938 1.00 85.38 90 ALA A C 1
ATOM 687 O O . ALA A 1 90 ? -1.306 11.823 17.252 1.00 85.38 90 ALA A O 1
ATOM 688 N N . LEU A 1 91 ? -2.807 12.464 15.694 1.00 83.75 91 LEU A N 1
ATOM 689 C CA . LEU A 1 91 ? -1.838 12.601 14.603 1.00 83.75 91 LEU A CA 1
ATOM 690 C C . LEU A 1 91 ? -0.812 13.700 14.890 1.00 83.75 91 LEU A C 1
ATOM 692 O O . LEU A 1 91 ? 0.383 13.433 14.790 1.00 83.75 91 LEU A O 1
ATOM 696 N N . ASP A 1 92 ? -1.259 14.886 15.312 1.00 87.19 92 ASP A N 1
ATOM 697 C CA . ASP A 1 92 ? -0.364 15.989 15.679 1.00 87.19 92 ASP A CA 1
ATOM 698 C C . ASP A 1 92 ? 0.606 15.559 16.790 1.00 87.19 92 ASP A C 1
ATOM 700 O O . ASP A 1 92 ? 1.812 15.755 16.673 1.00 87.19 92 ASP A O 1
ATOM 704 N N . ALA A 1 93 ? 0.106 14.888 17.834 1.00 85.44 93 ALA A N 1
ATOM 705 C CA . ALA A 1 93 ? 0.935 14.416 18.942 1.00 85.44 93 ALA A CA 1
ATOM 706 C C . ALA A 1 93 ? 1.946 13.329 18.534 1.00 85.44 93 ALA A C 1
ATOM 708 O O . ALA A 1 93 ? 3.065 13.308 19.042 1.00 85.44 93 ALA A O 1
ATOM 709 N N . ALA A 1 94 ? 1.564 12.417 17.635 1.00 81.62 94 ALA A N 1
ATOM 710 C CA . ALA A 1 94 ? 2.449 11.358 17.149 1.00 81.62 94 ALA A CA 1
ATOM 711 C C . ALA A 1 94 ? 3.562 11.891 16.227 1.00 81.62 94 ALA A C 1
ATOM 713 O O . ALA A 1 94 ? 4.614 11.262 16.116 1.00 81.62 94 ALA A O 1
ATOM 714 N N . TRP A 1 95 ? 3.335 13.037 15.579 1.00 80.50 95 TRP A N 1
ATOM 715 C CA . TRP A 1 95 ? 4.254 13.653 14.617 1.00 80.50 95 TRP A CA 1
ATOM 716 C C . TRP A 1 95 ? 5.006 14.867 15.189 1.00 80.50 95 TRP A C 1
ATOM 718 O O . TRP A 1 95 ? 5.820 15.463 14.482 1.00 80.50 95 TRP A O 1
ATOM 728 N N . GLU A 1 96 ? 4.782 15.235 16.456 1.00 85.50 96 GLU A N 1
ATOM 729 C CA . GLU A 1 96 ? 5.573 16.270 17.126 1.00 85.50 96 GLU A CA 1
ATOM 730 C C . GLU A 1 96 ? 7.030 15.814 17.314 1.00 85.50 96 GLU A C 1
ATOM 732 O O . GLU A 1 96 ? 7.347 14.921 18.104 1.00 85.50 96 GLU A O 1
ATOM 737 N N . GLU A 1 97 ? 7.948 16.469 16.602 1.00 79.00 97 GLU A N 1
ATOM 738 C CA . GLU A 1 97 ? 9.382 16.302 16.818 1.00 79.00 97 GLU A CA 1
ATOM 739 C C . GLU A 1 97 ? 9.810 16.902 18.165 1.00 79.00 97 GLU A C 1
ATOM 741 O O . GLU A 1 97 ? 9.327 17.951 18.602 1.00 79.00 97 GLU A O 1
ATOM 746 N N . ALA A 1 98 ? 10.789 16.265 18.813 1.00 73.25 98 ALA A N 1
ATOM 747 C CA . ALA A 1 98 ? 11.397 16.816 20.015 1.00 73.25 98 ALA A CA 1
ATOM 748 C C . ALA A 1 98 ? 11.989 18.200 19.711 1.00 73.25 98 ALA A C 1
ATOM 750 O O . ALA A 1 98 ? 12.811 18.350 18.805 1.00 73.25 98 ALA A O 1
ATOM 751 N N . ALA A 1 99 ? 11.589 19.206 20.495 1.00 76.56 99 ALA A N 1
ATOM 752 C CA . ALA A 1 99 ? 12.068 20.570 20.328 1.00 76.56 99 ALA A CA 1
ATOM 753 C C . ALA A 1 99 ? 13.602 20.600 20.280 1.00 76.56 99 ALA A C 1
ATOM 755 O O . ALA A 1 99 ? 14.281 20.236 21.245 1.00 76.56 99 ALA A O 1
ATOM 756 N N . VAL A 1 100 ? 14.153 21.059 19.155 1.00 73.69 100 VAL A N 1
ATOM 757 C CA . VAL A 1 100 ? 15.598 21.225 19.008 1.00 73.69 100 VAL A CA 1
ATOM 758 C C . VAL A 1 100 ? 16.021 22.432 19.843 1.00 73.69 100 VAL A C 1
ATOM 760 O O . VAL A 1 100 ? 15.824 23.586 19.458 1.00 73.69 100 VAL A O 1
ATOM 763 N N . ILE A 1 101 ? 16.580 22.176 21.025 1.00 76.56 101 ILE A N 1
ATOM 764 C CA . ILE A 1 101 ? 17.078 23.232 21.908 1.00 76.56 101 ILE A CA 1
ATOM 765 C C . ILE A 1 101 ? 18.442 23.698 21.393 1.00 76.56 101 ILE A C 1
ATOM 767 O O . ILE A 1 101 ? 19.473 23.075 21.638 1.00 76.56 101 ILE A O 1
ATOM 771 N N . PHE A 1 102 ? 18.462 24.840 20.709 1.00 69.19 102 PHE A N 1
ATOM 772 C CA . PHE A 1 102 ? 19.704 25.539 20.386 1.00 69.19 102 PHE A CA 1
ATOM 773 C C . PHE A 1 102 ? 20.131 26.415 21.575 1.00 69.19 102 PHE A C 1
ATOM 775 O O . PHE A 1 102 ? 19.595 27.500 21.792 1.00 69.19 102 PHE A O 1
ATOM 782 N N . GLY A 1 103 ? 21.100 25.949 22.368 1.00 68.06 103 GLY A N 1
ATOM 783 C CA . GLY A 1 103 ? 21.653 26.697 23.503 1.00 68.06 103 GLY A CA 1
ATOM 784 C C . GLY A 1 103 ? 22.681 25.886 24.303 1.00 68.06 103 GLY A C 1
ATOM 785 O O . GLY A 1 103 ? 22.760 24.671 24.135 1.00 68.06 103 GLY A O 1
ATOM 786 N N . PRO A 1 104 ? 23.502 26.516 25.167 1.00 58.56 104 PRO A N 1
ATOM 787 C CA . PRO A 1 104 ? 24.498 25.810 25.966 1.00 58.56 104 PRO A CA 1
ATOM 788 C C . PRO A 1 104 ? 23.793 25.047 27.096 1.00 58.56 104 PRO A C 1
ATOM 790 O O . PRO A 1 104 ? 23.609 25.570 28.195 1.00 58.56 104 PRO A O 1
ATOM 793 N N . GLY A 1 105 ? 23.354 23.825 26.796 1.00 47.91 105 GLY A N 1
ATOM 794 C CA . GLY A 1 105 ? 22.497 23.052 27.685 1.00 47.91 105 GLY A CA 1
ATOM 795 C C . GLY A 1 105 ? 22.371 21.571 27.339 1.00 47.91 105 GLY A C 1
ATOM 796 O O . GLY A 1 105 ? 21.266 21.054 27.374 1.00 47.91 105 GLY A O 1
ATOM 797 N N . GLU A 1 106 ? 23.485 20.874 27.114 1.00 55.44 106 GLU A N 1
ATOM 798 C CA . GLU A 1 106 ? 23.697 19.617 27.840 1.00 55.44 106 GLU A CA 1
ATOM 799 C C . GLU A 1 106 ? 24.698 19.927 28.954 1.00 55.44 106 GLU A C 1
ATOM 801 O O . GLU A 1 106 ? 25.863 20.266 28.722 1.00 55.44 106 GLU A O 1
ATOM 806 N N . ALA A 1 107 ? 24.226 19.899 30.199 1.00 56.06 107 ALA A N 1
ATOM 807 C CA . ALA A 1 107 ? 25.120 19.892 31.338 1.00 56.06 107 ALA A CA 1
ATOM 808 C C . ALA A 1 107 ? 25.906 18.582 31.273 1.00 56.06 107 ALA A C 1
ATOM 810 O O . ALA A 1 107 ? 25.316 17.541 31.521 1.00 56.06 107 ALA A O 1
ATOM 811 N N . LEU A 1 108 ? 27.182 18.668 30.886 1.00 53.28 108 LEU A N 1
ATOM 812 C CA . LEU A 1 108 ? 28.333 17.827 31.254 1.00 53.28 108 LEU A CA 1
ATOM 813 C C . LEU A 1 108 ? 29.376 17.847 30.115 1.00 53.28 108 LEU A C 1
ATOM 815 O O . LEU A 1 108 ? 29.615 16.835 29.482 1.00 53.28 108 LEU A O 1
ATOM 819 N N . ASP A 1 109 ? 30.034 18.980 29.862 1.00 55.47 109 ASP A N 1
ATOM 820 C CA . ASP A 1 109 ? 31.492 19.056 30.036 1.00 55.47 109 ASP A CA 1
ATOM 821 C C . ASP A 1 109 ? 32.021 20.476 29.796 1.00 55.47 109 ASP A C 1
ATOM 823 O O . ASP A 1 109 ? 31.631 21.171 28.864 1.00 55.47 109 ASP A O 1
ATOM 827 N N . GLY A 1 110 ? 32.947 20.920 30.646 1.00 56.66 110 GLY A N 1
ATOM 828 C CA . GLY A 1 110 ? 33.748 22.122 30.385 1.00 56.66 110 GLY A CA 1
ATOM 829 C C . GLY A 1 110 ? 33.780 23.149 31.514 1.00 56.66 110 GLY A C 1
ATOM 830 O O . GLY A 1 110 ? 34.837 23.323 32.122 1.00 56.66 110 GLY A O 1
ATOM 831 N N . CYS A 1 111 ? 32.654 23.795 31.834 1.00 63.22 111 CYS A N 1
ATOM 832 C CA . CYS A 1 111 ? 32.594 24.929 32.774 1.00 63.22 111 CYS A CA 1
ATOM 833 C C . CYS A 1 111 ? 31.421 24.837 33.766 1.00 63.22 111 CYS A C 1
ATOM 835 O O . CYS A 1 111 ? 30.585 25.732 33.855 1.00 63.22 111 CYS A O 1
ATOM 837 N N . SER A 1 112 ? 31.361 23.765 34.559 1.00 68.44 112 SER A N 1
ATOM 838 C CA . SER A 1 112 ? 30.462 23.734 35.716 1.00 68.44 112 SER A CA 1
ATOM 839 C C . SER A 1 112 ? 30.962 24.668 36.826 1.00 68.44 112 SER A C 1
ATOM 841 O O . SER A 1 112 ? 32.172 24.860 37.015 1.00 68.44 112 SER A O 1
ATOM 843 N N . ARG A 1 113 ? 30.025 25.231 37.603 1.00 74.19 113 ARG A N 1
ATOM 844 C CA . ARG A 1 113 ? 30.324 26.063 38.785 1.00 74.19 113 ARG A CA 1
ATOM 845 C C . ARG A 1 113 ? 31.294 25.361 39.738 1.00 74.19 113 ARG A C 1
ATOM 847 O O . ARG A 1 113 ? 32.168 26.000 40.322 1.00 74.19 113 ARG A O 1
ATOM 854 N N . ASP A 1 114 ? 31.186 24.041 39.827 1.00 73.44 114 ASP A N 1
ATOM 855 C CA . ASP A 1 114 ? 32.039 23.211 40.669 1.00 73.44 114 ASP A CA 1
ATOM 856 C C . ASP A 1 114 ? 33.486 23.172 40.164 1.00 73.44 114 ASP A C 1
ATOM 858 O O . ASP A 1 114 ? 34.416 23.288 40.964 1.00 73.44 114 ASP A O 1
ATOM 862 N N . ARG A 1 115 ? 33.713 23.128 38.843 1.00 70.88 115 ARG A N 1
ATOM 863 C CA . ARG A 1 115 ? 35.065 23.196 38.262 1.00 70.88 115 ARG A CA 1
ATOM 864 C C . ARG A 1 115 ? 35.709 24.563 38.491 1.00 70.88 115 ARG A C 1
ATOM 866 O O . ARG A 1 115 ? 36.904 24.637 38.792 1.00 70.88 115 ARG A O 1
ATOM 873 N N . LEU A 1 116 ? 34.920 25.637 38.415 1.00 78.69 116 LEU A N 1
ATOM 874 C CA . LEU A 1 116 ? 35.379 26.986 38.751 1.00 78.69 116 LEU A CA 1
ATOM 875 C C . LEU A 1 116 ? 35.767 27.083 40.235 1.00 78.69 116 LEU A C 1
ATOM 877 O O . LEU A 1 116 ? 36.844 27.581 40.564 1.00 78.69 116 LEU A O 1
ATOM 881 N N . ALA A 1 117 ? 34.933 26.541 41.128 1.00 80.69 117 ALA A N 1
ATOM 882 C CA . ALA A 1 117 ? 35.201 26.512 42.563 1.00 80.69 117 ALA A CA 1
ATOM 883 C C . ALA A 1 117 ? 36.467 25.705 42.903 1.00 80.69 117 ALA A C 1
ATOM 885 O O . ALA A 1 117 ? 37.269 26.134 43.736 1.00 80.69 117 ALA A O 1
ATOM 886 N N . ILE A 1 118 ? 36.691 24.570 42.231 1.00 78.69 118 ILE A N 1
ATOM 887 C CA . ILE A 1 118 ? 37.906 23.759 42.387 1.00 78.69 118 ILE A CA 1
ATOM 888 C C . ILE A 1 118 ? 39.147 24.540 41.929 1.00 78.69 118 ILE A C 1
ATOM 890 O O . ILE A 1 118 ? 40.131 24.596 42.671 1.00 78.69 118 ILE A O 1
ATOM 894 N N . ARG A 1 119 ? 39.105 25.203 40.761 1.00 78.75 119 ARG A N 1
ATOM 895 C CA . ARG A 1 119 ? 40.226 26.029 40.269 1.00 78.75 119 ARG A CA 1
ATOM 896 C C . ARG A 1 119 ? 40.545 27.196 41.206 1.00 78.75 119 ARG A C 1
ATOM 898 O O . ARG A 1 119 ? 41.713 27.441 41.493 1.00 78.75 119 ARG A O 1
ATOM 905 N N . LEU A 1 120 ? 39.523 27.865 41.740 1.00 84.75 120 LEU A N 1
ATOM 906 C CA . LEU A 1 120 ? 39.682 28.946 42.718 1.00 84.75 120 LEU A CA 1
ATOM 907 C C . LEU A 1 120 ? 40.347 28.475 44.017 1.00 84.75 120 LEU A C 1
ATOM 909 O O . LEU A 1 120 ? 41.199 29.179 44.555 1.00 84.75 120 LEU A O 1
ATOM 913 N N . ARG A 1 121 ? 39.997 27.284 44.521 1.00 81.50 121 ARG A N 1
ATOM 914 C CA . ARG A 1 121 ? 40.665 26.708 45.702 1.00 81.50 121 ARG A CA 1
ATOM 915 C C . ARG A 1 121 ? 42.115 26.335 45.413 1.00 81.50 121 ARG A C 1
ATOM 917 O O . ARG A 1 121 ? 42.970 26.596 46.254 1.00 81.50 121 ARG A O 1
ATOM 924 N N . ALA A 1 122 ? 42.395 25.748 44.249 1.00 79.06 122 ALA A N 1
ATOM 925 C CA . ALA A 1 122 ? 43.755 25.390 43.850 1.00 79.06 122 ALA A CA 1
ATOM 926 C C . ALA A 1 122 ? 44.662 26.627 43.747 1.00 79.06 122 ALA A C 1
ATOM 928 O O . ALA A 1 122 ? 45.767 26.610 44.279 1.00 79.06 122 ALA A O 1
ATOM 929 N N . ALA A 1 123 ? 44.164 27.722 43.164 1.00 78.75 123 ALA A N 1
ATOM 930 C CA . ALA A 1 123 ? 44.902 28.981 43.044 1.00 78.75 123 ALA A CA 1
ATOM 931 C C . ALA A 1 123 ? 45.225 29.648 44.396 1.00 78.75 123 ALA A C 1
ATOM 933 O O . ALA A 1 123 ? 46.157 30.440 44.483 1.00 78.75 123 ALA A O 1
ATOM 934 N N . ARG A 1 124 ? 44.465 29.344 45.456 1.00 80.06 124 ARG A N 1
ATOM 935 C CA . ARG A 1 124 ? 44.664 29.911 46.801 1.00 80.06 124 ARG A CA 1
ATOM 936 C C . ARG A 1 124 ? 45.595 29.087 47.693 1.00 80.06 124 ARG A C 1
ATOM 938 O O . ARG A 1 124 ? 45.815 29.473 48.838 1.00 80.06 124 ARG A O 1
ATOM 945 N N . ARG A 1 125 ? 46.131 27.959 47.215 1.00 78.25 125 ARG A N 1
ATOM 946 C CA . ARG A 1 125 ? 47.135 27.197 47.967 1.00 78.25 125 ARG A CA 1
ATOM 947 C C . ARG A 1 125 ? 48.501 27.856 47.802 1.00 78.25 125 ARG A C 1
ATOM 949 O O . ARG A 1 125 ? 48.973 28.026 46.683 1.00 78.25 125 ARG A O 1
ATOM 956 N N . THR A 1 126 ? 49.144 28.200 48.912 1.00 71.69 126 THR A N 1
ATOM 957 C CA . THR A 1 126 ? 50.556 28.585 48.918 1.00 71.69 126 THR A CA 1
ATOM 958 C C . THR A 1 126 ? 51.420 27.346 48.660 1.00 71.69 126 THR A C 1
ATOM 960 O O . THR A 1 126 ? 51.169 26.297 49.262 1.00 71.69 126 THR A O 1
ATOM 963 N N . PRO A 1 127 ? 52.411 27.412 47.755 1.00 69.25 127 PRO A N 1
ATOM 964 C CA . PRO A 1 127 ? 53.301 26.284 47.524 1.00 69.25 127 PRO A CA 1
ATOM 965 C C . PRO A 1 127 ? 54.169 26.051 48.768 1.00 69.25 127 PRO A C 1
ATOM 967 O O . PRO A 1 127 ? 54.755 26.988 49.309 1.00 69.25 127 PRO A O 1
ATOM 970 N N . VAL A 1 128 ? 54.252 24.800 49.221 1.00 71.06 128 VAL A N 1
ATOM 971 C CA . VAL A 1 128 ? 55.268 24.379 50.195 1.00 71.06 128 VAL A CA 1
ATOM 972 C C . VAL A 1 128 ? 56.609 24.357 49.463 1.00 71.06 128 VAL A C 1
ATOM 974 O O . VAL A 1 128 ? 56.723 23.721 48.415 1.00 71.06 128 VAL A O 1
ATOM 977 N N . ALA A 1 129 ? 57.598 25.092 49.974 1.00 64.12 129 ALA A N 1
ATOM 978 C CA . ALA A 1 129 ? 58.933 25.139 49.384 1.00 64.12 129 ALA A CA 1
ATOM 979 C C . ALA A 1 129 ? 59.617 23.759 49.482 1.00 64.12 129 ALA A C 1
ATOM 981 O O . ALA A 1 129 ? 59.477 23.098 50.515 1.00 64.12 129 ALA A O 1
ATOM 982 N N . PRO A 1 130 ? 60.331 23.305 48.436 1.00 67.88 130 PRO A N 1
ATOM 983 C CA . PRO A 1 130 ? 61.096 22.064 48.504 1.00 67.88 130 PRO A CA 1
ATOM 984 C C . PRO A 1 130 ? 62.295 22.217 49.458 1.00 67.88 130 PRO A C 1
ATOM 986 O O . PRO A 1 130 ? 62.838 23.316 49.585 1.00 67.88 130 PRO A O 1
ATOM 989 N N . ALA A 1 131 ? 62.652 21.121 50.138 1.00 57.72 131 ALA A N 1
ATOM 990 C CA . ALA A 1 131 ? 63.742 21.036 51.117 1.00 57.72 131 ALA A CA 1
ATOM 991 C C . ALA A 1 131 ? 65.138 21.130 50.485 1.00 57.72 131 ALA A C 1
ATOM 993 O O . ALA A 1 131 ? 65.298 20.642 49.342 1.00 57.72 131 ALA A O 1
#

Sequence (131 aa):
YESHGLKPRSSELPDFLPLFLEFLSILPLDEARSHLSDAAHIVRELSERLEKRGSPYAALLAAVAELAGDAAAAVPLVEDDNVKPDDLTALDAAWEEAAVIFGPGEALDGCSRDRLAIRLRAARRTPVAPA

Secondary structure (DSSP, 8-state):
-GGGT----TT--TT-HHHHHHHHHTS-HHHHHHHHHHHHHHHHHHHHHHHHTT-TTHHHHHHHHHHH-S------PPPP----TT-HHHHHHHH-PPP---SS----SS--HHHHHHHHHHHTPPPPPP-

Radius of gyration: 30.53 Å; chains: 1; bounding box: 80×47×74 Å

Foldseek 3Di:
DVVLVDDDDPPDDPPRVVSLVVVLVSDDVVVSLVVLLQCLLVLLVVLVVCVVVVHPCSVVSVVSSVSSDDNYDNDDDDDDPPDDPPPVVVVCVVPDDDDDDDDPDPPDDDDDPVVVVVVVVVVPDDDDDDD